Protein AF-A0A850M874-F1 (afdb_monomer)

pLDDT: mean 77.77, std 20.19, range [38.56, 98.38]

Structure (mmCIF, N/CA/C/O backbone):
data_AF-A0A850M874-F1
#
_entry.id   AF-A0A850M874-F1
#
loop_
_atom_site.group_PDB
_atom_site.id
_atom_site.type_symbol
_atom_site.label_atom_id
_atom_site.label_alt_id
_atom_site.label_comp_id
_atom_site.label_asym_id
_atom_site.label_entity_id
_atom_site.label_seq_id
_atom_site.pdbx_PDB_ins_code
_atom_site.Cartn_x
_atom_site.Cartn_y
_atom_site.Cartn_z
_atom_site.occupancy
_atom_site.B_iso_or_equiv
_atom_site.auth_seq_id
_atom_site.auth_comp_id
_atom_site.auth_asym_id
_atom_site.auth_atom_id
_atom_site.pdbx_PDB_model_num
ATOM 1 N N . MET A 1 1 ? 6.137 4.979 30.771 1.00 38.56 1 MET A N 1
ATOM 2 C CA . MET A 1 1 ? 5.209 4.926 29.622 1.00 38.56 1 MET A CA 1
ATOM 3 C C . MET A 1 1 ? 4.985 3.460 29.331 1.00 38.56 1 MET A C 1
ATOM 5 O O . MET A 1 1 ? 5.939 2.784 28.969 1.00 38.56 1 MET A O 1
ATOM 9 N N . THR A 1 2 ? 3.810 2.938 29.669 1.00 43.56 2 THR A N 1
ATOM 10 C CA . THR A 1 2 ? 3.504 1.512 29.535 1.00 43.56 2 THR A CA 1
ATOM 11 C C . THR A 1 2 ? 3.246 1.182 28.073 1.00 43.56 2 THR A C 1
ATOM 13 O O . THR A 1 2 ? 2.589 1.928 27.353 1.00 43.56 2 THR A O 1
ATOM 16 N N . GLU A 1 3 ? 3.770 0.042 27.648 1.00 44.69 3 GLU A N 1
ATOM 17 C CA . GLU A 1 3 ? 3.720 -0.500 26.286 1.00 44.69 3 GLU A CA 1
ATOM 18 C C . GLU A 1 3 ? 2.284 -0.683 25.746 1.00 44.69 3 GLU A C 1
ATOM 20 O O . GLU A 1 3 ? 2.086 -0.862 24.552 1.00 44.69 3 GLU A O 1
ATOM 25 N N . SER A 1 4 ? 1.273 -0.559 26.610 1.00 45.84 4 SER A N 1
ATOM 26 C CA . SER A 1 4 ? -0.158 -0.705 26.341 1.00 45.84 4 SER A CA 1
ATOM 27 C C . SER A 1 4 ? -0.839 0.480 25.635 1.00 45.84 4 SER A C 1
ATOM 29 O O . SER A 1 4 ? -1.873 0.274 25.005 1.00 45.84 4 SER A O 1
ATOM 31 N N . GLU A 1 5 ? -0.293 1.702 25.677 1.00 43.16 5 GLU A N 1
ATOM 32 C CA . GLU A 1 5 ? -0.932 2.876 25.038 1.00 43.16 5 GLU A CA 1
ATOM 33 C C . GLU A 1 5 ? -0.606 3.027 23.539 1.00 43.16 5 GLU A C 1
ATOM 35 O O . GLU A 1 5 ? -1.260 3.791 22.831 1.00 43.16 5 GLU A O 1
ATOM 40 N N . VAL A 1 6 ? 0.370 2.276 23.018 1.00 50.53 6 VAL A N 1
ATOM 41 C CA . VAL A 1 6 ? 0.850 2.410 21.626 1.00 50.53 6 VAL A CA 1
ATOM 42 C C . VAL A 1 6 ? 0.039 1.558 20.628 1.00 50.53 6 VAL A C 1
ATOM 44 O O . VAL A 1 6 ? 0.165 1.736 19.416 1.00 50.53 6 VAL A O 1
ATOM 47 N N . TYR A 1 7 ? -0.845 0.673 21.104 1.00 51.44 7 TYR A N 1
ATOM 48 C CA . TYR A 1 7 ? -1.474 -0.369 20.272 1.00 51.44 7 TYR A CA 1
ATOM 49 C C . TYR A 1 7 ? -3.004 -0.325 20.186 1.00 51.44 7 TYR A C 1
ATOM 51 O O . TYR A 1 7 ? -3.610 -1.247 19.638 1.00 51.44 7 TYR A O 1
ATOM 59 N N . HIS A 1 8 ? -3.661 0.735 20.662 1.00 51.53 8 HIS A N 1
ATOM 60 C CA . HIS A 1 8 ? -5.113 0.835 20.514 1.00 51.53 8 HIS A CA 1
ATOM 61 C C . HIS A 1 8 ? -5.492 1.404 19.140 1.00 51.53 8 HIS A C 1
ATOM 63 O O . HIS A 1 8 ? -5.625 2.615 18.958 1.00 51.53 8 HIS A O 1
ATOM 69 N N . ILE A 1 9 ? -5.703 0.521 18.163 1.00 56.94 9 ILE A N 1
ATOM 70 C CA . ILE A 1 9 ? -6.367 0.913 16.919 1.00 56.94 9 ILE A CA 1
ATOM 71 C C . ILE A 1 9 ? -7.874 0.979 17.189 1.00 56.94 9 ILE A C 1
ATOM 73 O O . ILE A 1 9 ? -8.469 -0.047 17.522 1.00 56.94 9 ILE A O 1
ATOM 77 N N . PRO A 1 10 ? -8.521 2.151 17.053 1.00 60.91 10 PRO A N 1
ATOM 78 C CA . PRO A 1 10 ? -9.936 2.284 17.364 1.00 60.91 10 PRO A CA 1
ATOM 79 C C . PRO A 1 10 ? -10.788 1.371 16.471 1.00 60.91 10 PRO A C 1
ATOM 81 O O . PRO A 1 10 ? -10.569 1.281 15.264 1.00 60.91 10 PRO A O 1
ATOM 84 N N . PHE A 1 11 ? -11.809 0.738 17.055 1.00 56.69 11 PHE A N 1
ATOM 85 C CA . PHE A 1 11 ? -12.760 -0.179 16.399 1.00 56.69 11 PHE A CA 1
ATOM 86 C C . PHE A 1 11 ? -13.319 0.340 15.056 1.00 56.69 11 PHE A C 1
ATOM 88 O O . PHE A 1 11 ? -13.560 -0.423 14.117 1.00 56.69 11 PHE A O 1
ATOM 95 N N . TYR A 1 12 ? -13.462 1.660 14.907 1.00 59.69 12 TYR A N 1
ATOM 96 C CA . TYR A 1 12 ? -13.869 2.308 13.655 1.00 59.69 12 TYR A CA 1
ATOM 97 C C . TYR A 1 12 ? -12.954 1.964 12.468 1.00 59.69 12 TYR A C 1
ATOM 99 O O . TYR A 1 12 ? -13.422 1.811 11.339 1.00 59.69 12 TYR A O 1
ATOM 107 N N . GLN A 1 13 ? -11.665 1.757 12.721 1.00 66.94 13 GLN A N 1
ATOM 108 C CA . GLN A 1 13 ? -10.668 1.453 11.702 1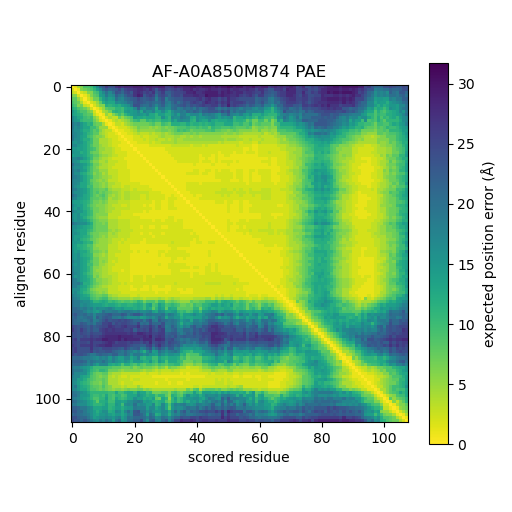.00 66.94 13 GLN A CA 1
ATOM 109 C C . GLN A 1 13 ? -10.777 0.000 11.194 1.00 66.94 13 GLN A C 1
ATOM 111 O O . GLN A 1 13 ? -10.505 -0.241 10.018 1.00 66.94 13 GLN A O 1
ATOM 116 N N . GLN A 1 14 ? -11.272 -0.955 12.005 1.00 71.12 14 GLN A N 1
ATOM 117 C CA . GLN A 1 14 ? -11.608 -2.318 11.538 1.00 71.12 14 GLN A CA 1
ATOM 118 C C . GLN A 1 14 ? -12.689 -2.279 10.460 1.00 71.12 14 GLN A C 1
ATOM 120 O O . GLN A 1 14 ? -12.520 -2.857 9.385 1.00 71.12 14 GLN A O 1
ATOM 125 N N . ARG A 1 15 ? -13.801 -1.583 10.731 1.00 76.94 15 ARG A N 1
ATOM 126 C CA . ARG A 1 15 ? -14.927 -1.498 9.789 1.00 76.94 15 ARG A CA 1
ATOM 127 C C . ARG A 1 15 ? -14.504 -0.855 8.474 1.00 76.94 15 ARG A C 1
ATOM 129 O O . ARG A 1 15 ? -14.898 -1.325 7.410 1.00 76.94 15 ARG A O 1
ATOM 136 N N . GLU A 1 16 ? -13.676 0.181 8.540 1.00 81.44 16 GLU A N 1
ATOM 137 C CA . GLU A 1 16 ? -13.169 0.854 7.345 1.00 81.44 16 GLU A CA 1
ATOM 138 C C . GLU A 1 16 ? -12.220 -0.021 6.524 1.00 81.44 16 GLU A C 1
ATOM 140 O O . GLU A 1 16 ? -12.289 0.003 5.295 1.00 81.44 16 GLU A O 1
ATOM 145 N N . ILE A 1 17 ? -11.396 -0.849 7.173 1.00 85.25 17 ILE A N 1
ATOM 146 C CA . ILE A 1 17 ? -10.545 -1.822 6.477 1.00 85.25 17 ILE A CA 1
ATOM 147 C C . ILE A 1 17 ? -11.383 -2.930 5.842 1.00 85.25 17 ILE A C 1
ATOM 149 O O . ILE A 1 17 ? -11.111 -3.316 4.709 1.00 85.25 17 ILE A O 1
ATOM 153 N N . MET A 1 18 ? -12.434 -3.417 6.507 1.00 85.38 18 MET A N 1
ATOM 154 C CA . MET A 1 18 ? -13.302 -4.458 5.941 1.00 85.38 18 MET A CA 1
ATOM 155 C C . MET A 1 18 ? -13.999 -4.004 4.652 1.00 85.38 18 MET A C 1
ATOM 157 O O . MET A 1 18 ? -14.102 -4.792 3.705 1.00 85.38 18 MET A O 1
ATOM 161 N N . LYS A 1 19 ? -14.379 -2.721 4.580 1.00 90.31 19 LYS A N 1
ATOM 162 C CA . LYS A 1 19 ? -14.971 -2.075 3.395 1.00 90.31 19 LYS A CA 1
ATOM 163 C C . LYS A 1 19 ? -13.982 -1.826 2.251 1.00 90.31 19 LYS A C 1
ATOM 165 O O . LYS A 1 19 ? -14.409 -1.440 1.164 1.00 90.31 19 LYS A O 1
ATOM 170 N N . LEU A 1 20 ? -12.674 -2.003 2.460 1.00 93.56 20 LEU A N 1
ATOM 171 C CA . LEU A 1 20 ? -11.696 -1.807 1.392 1.00 93.56 20 LEU A CA 1
ATOM 172 C C . LEU A 1 20 ? -11.913 -2.812 0.248 1.00 93.56 20 LEU A C 1
ATOM 174 O O . LEU A 1 20 ? -12.244 -3.978 0.499 1.00 93.56 20 LEU A O 1
ATOM 178 N N . PRO A 1 21 ? -11.628 -2.409 -1.004 1.00 96.31 21 PRO A N 1
ATOM 179 C CA . PRO A 1 21 ? -11.544 -3.335 -2.123 1.00 96.31 21 PRO A CA 1
ATOM 180 C C . PRO A 1 21 ? -10.534 -4.465 -1.854 1.00 96.31 21 PRO A C 1
ATOM 182 O O . PRO A 1 21 ? -9.532 -4.239 -1.163 1.00 96.31 21 PRO A O 1
ATOM 185 N N . PRO A 1 22 ? -10.724 -5.663 -2.439 1.00 96.12 22 PRO A N 1
ATOM 186 C CA . PRO A 1 22 ? -9.829 -6.804 -2.226 1.00 96.12 22 PRO A CA 1
ATOM 187 C C . PRO A 1 22 ? -8.356 -6.494 -2.526 1.00 96.12 22 PRO A C 1
ATOM 189 O O . PRO A 1 22 ? -7.477 -6.856 -1.748 1.00 96.12 22 PRO A O 1
ATOM 192 N N . SER A 1 23 ? -8.085 -5.753 -3.605 1.00 97.31 23 SER A N 1
ATOM 193 C CA . SER A 1 23 ? -6.728 -5.349 -3.996 1.00 97.31 23 SER A CA 1
ATOM 194 C C . SER A 1 23 ? -6.048 -4.457 -2.952 1.00 97.31 23 SER A C 1
ATOM 196 O O . SER A 1 23 ? -4.867 -4.642 -2.658 1.00 97.31 23 SER A O 1
ATOM 198 N N . ALA A 1 24 ? -6.789 -3.524 -2.349 1.00 97.12 24 ALA A N 1
ATOM 199 C CA . ALA A 1 24 ? -6.277 -2.650 -1.296 1.00 97.12 24 ALA A CA 1
ATOM 200 C C . ALA A 1 24 ? -6.017 -3.422 0.004 1.00 97.12 24 ALA A C 1
ATOM 202 O O . ALA A 1 24 ? -4.945 -3.270 0.591 1.00 97.12 24 ALA A O 1
ATOM 203 N N . LYS A 1 25 ? -6.937 -4.310 0.411 1.00 94.75 25 LYS A N 1
ATOM 204 C CA . LYS A 1 25 ? -6.725 -5.203 1.566 1.00 94.75 25 LYS A CA 1
ATOM 205 C C . LYS A 1 25 ? -5.484 -6.067 1.385 1.00 94.75 25 LYS A C 1
ATOM 207 O O . LYS A 1 25 ? -4.674 -6.182 2.301 1.00 94.75 25 LYS A O 1
ATOM 212 N N . PHE A 1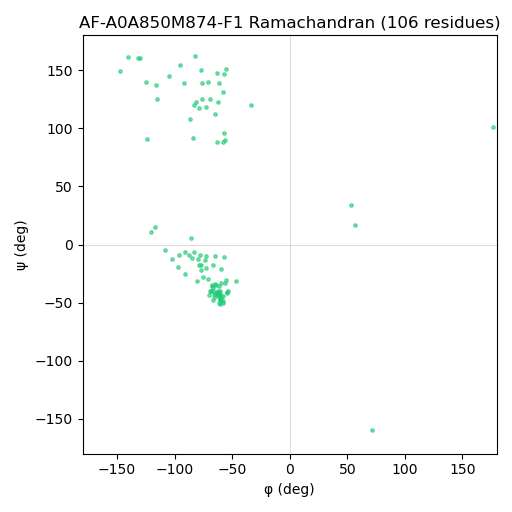 26 ? -5.310 -6.630 0.192 1.00 96.06 26 PHE A N 1
ATOM 213 C CA . PHE A 1 26 ? -4.179 -7.500 -0.085 1.00 96.06 26 PHE A CA 1
ATOM 214 C C . PHE A 1 26 ? -2.839 -6.759 -0.034 1.00 96.06 26 PHE A C 1
ATOM 216 O O . PHE A 1 26 ? -1.902 -7.257 0.580 1.00 96.06 26 PHE A O 1
ATOM 223 N N . ILE A 1 27 ? -2.738 -5.549 -0.599 1.00 96.75 27 ILE A N 1
ATOM 224 C CA . ILE A 1 27 ? -1.509 -4.741 -0.493 1.00 96.75 27 ILE A CA 1
ATOM 225 C C . ILE A 1 27 ? -1.211 -4.372 0.961 1.00 96.75 27 ILE A C 1
ATOM 227 O O . ILE A 1 27 ? -0.055 -4.437 1.372 1.00 96.75 27 ILE A O 1
ATOM 231 N N . LEU A 1 28 ? -2.234 -4.019 1.743 1.00 93.88 28 LEU A N 1
ATOM 232 C CA . LEU A 1 28 ? -2.072 -3.704 3.161 1.00 93.88 28 LEU A CA 1
ATOM 233 C C . LEU A 1 28 ? -1.498 -4.904 3.935 1.00 93.88 28 LEU A C 1
ATOM 235 O O . LEU A 1 28 ? -0.505 -4.766 4.648 1.00 93.88 28 LEU A O 1
ATOM 239 N N . TYR A 1 29 ? -2.062 -6.095 3.722 1.00 93.00 29 TYR A N 1
ATOM 240 C CA . TYR A 1 29 ? -1.546 -7.3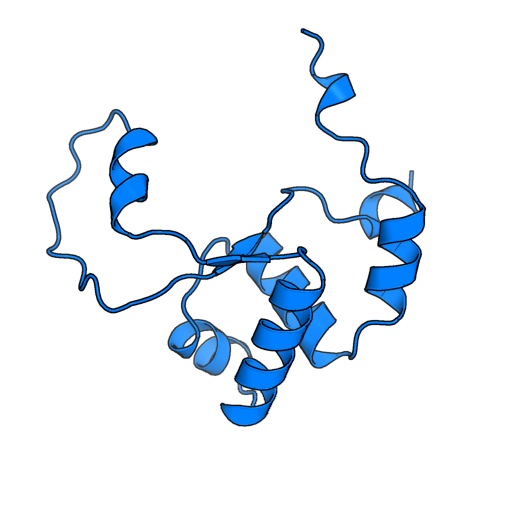45 4.286 1.00 93.00 29 TYR A CA 1
ATOM 241 C C . TYR A 1 29 ? -0.121 -7.661 3.806 1.00 93.00 29 TYR A C 1
ATOM 243 O O . TYR A 1 29 ? 0.742 -8.055 4.587 1.00 93.00 29 TYR A O 1
ATOM 251 N N . LEU A 1 30 ? 0.164 -7.444 2.523 1.00 95.50 30 LEU A N 1
ATOM 252 C CA . LEU A 1 30 ? 1.481 -7.696 1.953 1.00 95.50 30 LEU A CA 1
ATOM 253 C C . LEU A 1 30 ? 2.559 -6.783 2.560 1.00 95.50 30 LEU A C 1
ATOM 255 O O . LEU A 1 30 ? 3.657 -7.256 2.850 1.00 95.50 30 LEU A O 1
ATOM 259 N N . LEU A 1 31 ? 2.258 -5.496 2.757 1.00 94.19 31 LEU A N 1
ATOM 260 C CA . LEU A 1 31 ? 3.156 -4.543 3.419 1.00 94.19 31 LEU A CA 1
ATOM 261 C C . LEU A 1 31 ? 3.379 -4.902 4.889 1.00 94.19 31 LEU A C 1
ATOM 263 O O . LEU A 1 31 ? 4.491 -4.753 5.380 1.00 94.19 31 LEU A O 1
ATOM 267 N N . LYS A 1 32 ? 2.369 -5.449 5.570 1.00 90.06 32 LYS A N 1
ATOM 268 C CA . LYS A 1 32 ? 2.545 -6.007 6.914 1.00 90.06 32 LYS A CA 1
ATOM 269 C C . LYS A 1 32 ? 3.540 -7.162 6.926 1.00 90.06 32 LYS A C 1
ATOM 271 O O . LYS A 1 32 ? 4.470 -7.173 7.722 1.00 90.06 32 LYS A O 1
ATOM 276 N N . LEU A 1 33 ? 3.345 -8.126 6.028 1.00 92.38 33 LEU A N 1
ATOM 277 C CA . LEU A 1 33 ? 4.143 -9.348 5.990 1.00 92.38 33 LEU A CA 1
ATOM 278 C C . LEU A 1 33 ? 5.591 -9.090 5.544 1.00 92.38 33 LEU A C 1
ATOM 280 O O . LEU A 1 33 ? 6.518 -9.713 6.052 1.00 92.38 33 LEU A O 1
ATOM 284 N N . LYS A 1 34 ? 5.791 -8.210 4.554 1.00 92.69 34 LYS A N 1
ATOM 285 C CA . LYS A 1 34 ? 7.094 -8.006 3.890 1.00 92.69 34 LYS A CA 1
ATOM 286 C C . LYS A 1 34 ? 7.777 -6.685 4.241 1.00 92.69 34 LYS A C 1
ATOM 288 O O . LYS A 1 34 ? 8.909 -6.464 3.808 1.00 92.69 34 LYS A O 1
ATOM 293 N N . GLY A 1 35 ? 7.108 -5.825 5.002 1.00 91.00 35 GLY A N 1
ATOM 294 C CA . GLY A 1 35 ? 7.570 -4.483 5.326 1.00 91.00 35 GLY A CA 1
ATOM 295 C C . GLY A 1 35 ? 7.514 -3.522 4.137 1.00 91.00 35 GLY A C 1
ATOM 296 O O . GLY A 1 35 ? 6.815 -3.738 3.143 1.00 91.00 35 GLY A O 1
ATOM 297 N N . SER A 1 36 ? 8.291 -2.445 4.256 1.00 93.12 36 SER A N 1
ATOM 298 C CA . SER A 1 36 ? 8.341 -1.344 3.293 1.00 93.12 36 SER A CA 1
ATOM 299 C C . SER A 1 36 ? 8.723 -1.795 1.878 1.00 93.12 36 SER A C 1
ATOM 301 O O . SER A 1 36 ? 9.711 -2.509 1.662 1.00 93.12 36 SER A O 1
ATOM 303 N N . MET A 1 37 ? 7.947 -1.361 0.881 1.00 94.56 37 MET A N 1
ATOM 304 C CA . MET A 1 37 ? 8.173 -1.716 -0.523 1.00 94.56 37 MET A CA 1
ATOM 305 C C . MET A 1 37 ? 7.777 -0.603 -1.491 1.00 94.56 37 MET A C 1
ATOM 307 O O . MET A 1 37 ? 6.817 0.128 -1.273 1.00 94.56 37 MET A O 1
ATOM 311 N N . ASN A 1 38 ? 8.473 -0.523 -2.626 1.00 95.50 38 ASN A N 1
ATOM 312 C CA . ASN A 1 38 ? 8.075 0.343 -3.735 1.00 95.50 38 ASN A CA 1
ATOM 313 C C . ASN A 1 38 ? 6.998 -0.296 -4.628 1.00 95.50 38 ASN A C 1
ATOM 315 O O . ASN A 1 38 ? 6.813 -1.516 -4.662 1.00 95.50 38 ASN A O 1
ATOM 319 N N . ARG A 1 39 ? 6.330 0.547 -5.424 1.00 95.88 39 ARG A N 1
ATOM 320 C CA . ARG A 1 39 ? 5.256 0.144 -6.348 1.00 95.88 39 ARG A CA 1
ATOM 321 C C . ARG A 1 39 ? 5.681 -0.964 -7.316 1.00 95.88 39 ARG A C 1
ATOM 323 O O . ARG A 1 39 ? 4.924 -1.907 -7.519 1.00 95.88 39 ARG A O 1
ATOM 330 N N . LYS A 1 40 ? 6.896 -0.891 -7.873 1.00 95.81 40 LYS A N 1
ATOM 331 C CA . LYS A 1 40 ? 7.421 -1.903 -8.808 1.00 95.81 40 LYS A CA 1
ATOM 332 C C . LYS A 1 40 ? 7.497 -3.283 -8.152 1.00 95.81 40 LYS A C 1
ATOM 334 O O . LYS A 1 40 ? 7.071 -4.268 -8.747 1.00 95.81 40 LYS A O 1
ATOM 339 N N . ARG A 1 41 ? 8.000 -3.353 -6.919 1.00 96.56 41 ARG A N 1
ATOM 340 C CA . ARG A 1 41 ? 8.087 -4.602 -6.157 1.00 96.56 41 ARG A CA 1
ATOM 341 C C . ARG A 1 41 ? 6.700 -5.124 -5.800 1.00 96.56 41 ARG A C 1
A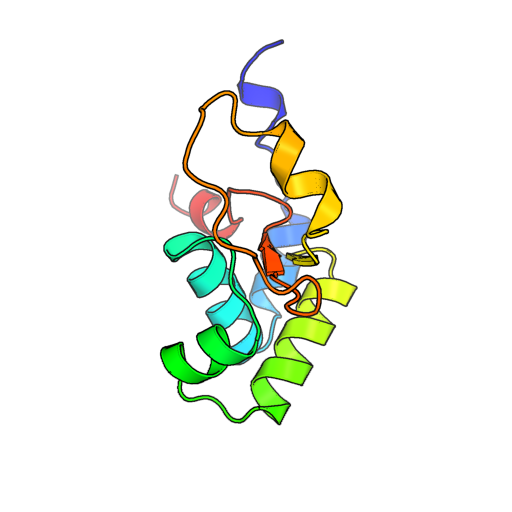TOM 343 O O . ARG A 1 41 ? 6.469 -6.317 -5.933 1.00 96.56 41 ARG A O 1
ATOM 350 N N . ILE A 1 42 ? 5.767 -4.249 -5.422 1.00 97.88 42 ILE A N 1
ATOM 351 C CA . ILE A 1 42 ? 4.373 -4.638 -5.156 1.00 97.88 42 ILE A CA 1
ATOM 352 C C . ILE A 1 42 ? 3.738 -5.264 -6.407 1.00 97.88 42 ILE A C 1
ATOM 354 O O . ILE A 1 42 ? 3.144 -6.333 -6.309 1.00 97.88 42 ILE A O 1
ATOM 358 N N . ILE A 1 43 ? 3.924 -4.671 -7.590 1.00 98.19 43 ILE A N 1
ATOM 359 C CA . ILE A 1 43 ? 3.443 -5.239 -8.863 1.00 98.19 43 ILE A CA 1
ATOM 360 C C . ILE A 1 43 ? 4.034 -6.632 -9.096 1.00 98.19 43 ILE A C 1
ATOM 362 O O . ILE A 1 43 ? 3.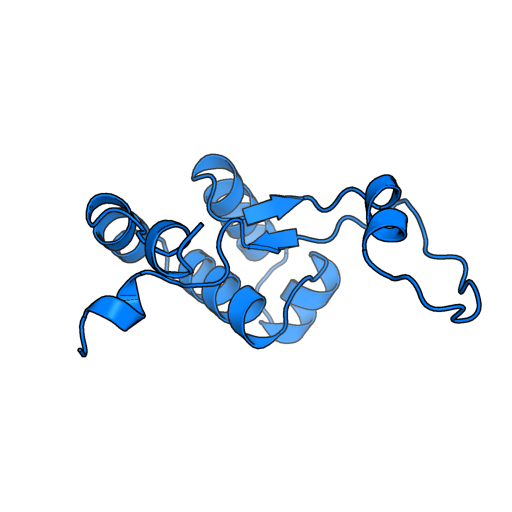297 -7.574 -9.355 1.00 98.19 43 ILE A O 1
ATOM 366 N N . GLN A 1 44 ? 5.348 -6.792 -8.932 1.00 97.81 44 GLN A N 1
ATOM 367 C CA . GLN A 1 44 ? 6.017 -8.083 -9.132 1.00 97.81 44 GLN A CA 1
ATOM 368 C C . GLN A 1 44 ? 5.563 -9.163 -8.143 1.00 97.81 44 GLN A C 1
ATOM 370 O O . GLN A 1 44 ? 5.508 -10.332 -8.501 1.00 97.81 44 GLN A O 1
ATOM 375 N N . GLN A 1 45 ? 5.266 -8.788 -6.898 1.00 97.06 45 GLN A N 1
ATOM 376 C CA . GLN A 1 45 ? 4.858 -9.732 -5.853 1.00 97.06 45 GLN A CA 1
ATOM 377 C C . GLN A 1 45 ? 3.381 -10.119 -5.948 1.00 97.06 45 GLN A C 1
ATOM 379 O O . GLN A 1 45 ? 3.018 -11.222 -5.561 1.00 97.06 45 GLN A O 1
ATOM 384 N N . THR A 1 46 ? 2.535 -9.204 -6.420 1.00 97.19 46 THR A N 1
ATOM 385 C CA . THR A 1 46 ? 1.081 -9.411 -6.494 1.00 97.19 46 THR A CA 1
ATOM 386 C C . THR A 1 46 ? 0.606 -9.865 -7.867 1.00 97.19 46 THR A C 1
ATOM 388 O O . THR A 1 46 ? -0.514 -10.349 -7.977 1.00 97.19 46 THR A O 1
ATOM 391 N N . LEU A 1 47 ? 1.420 -9.656 -8.908 1.00 97.62 47 LEU A N 1
ATOM 392 C CA . LEU A 1 47 ? 1.064 -9.835 -10.319 1.00 97.62 47 LEU A CA 1
ATOM 393 C C . LEU A 1 47 ? -0.160 -9.010 -10.764 1.00 97.62 47 LEU A C 1
ATOM 395 O O . LEU A 1 47 ? -0.734 -9.256 -11.821 1.00 97.62 47 LEU A O 1
ATOM 399 N N . MET A 1 48 ? -0.554 -7.998 -9.984 1.00 98.12 48 MET A N 1
ATOM 400 C CA . MET A 1 48 ? -1.643 -7.098 -10.348 1.00 98.12 48 MET A CA 1
ATOM 401 C C . MET A 1 48 ? -1.192 -6.069 -11.397 1.00 98.12 48 MET A C 1
ATOM 403 O O . MET A 1 48 ? -0.040 -5.624 -11.368 1.00 98.12 48 MET A O 1
ATOM 407 N N . PRO A 1 49 ? -2.105 -5.596 -12.269 1.00 98.19 49 PRO A N 1
ATOM 408 C CA . PRO A 1 49 ? -1.810 -4.509 -13.194 1.00 98.19 49 PRO A CA 1
ATOM 409 C C . PRO A 1 49 ? -1.335 -3.246 -12.469 1.00 98.19 49 PRO A C 1
ATOM 411 O O . PRO A 1 49 ? -1.836 -2.904 -11.393 1.00 98.19 49 PRO A O 1
ATOM 414 N N . ASP A 1 50 ? -0.438 -2.488 -13.105 1.00 97.75 50 ASP A N 1
ATOM 415 C CA . ASP A 1 50 ? 0.092 -1.239 -12.542 1.00 97.75 50 ASP A CA 1
ATOM 416 C C . ASP A 1 50 ? -1.027 -0.270 -12.124 1.00 97.75 50 ASP A C 1
ATOM 418 O O . ASP A 1 50 ? -0.957 0.332 -11.050 1.00 97.75 50 ASP A O 1
ATOM 422 N N . ARG A 1 51 ? -2.093 -0.162 -12.929 1.00 97.94 51 ARG A N 1
ATOM 423 C CA . ARG A 1 51 ? -3.262 0.684 -12.638 1.00 97.94 51 ARG A CA 1
ATOM 424 C C . ARG A 1 51 ? -3.983 0.257 -11.359 1.00 97.94 51 ARG A C 1
ATOM 426 O O . ARG A 1 51 ? -4.317 1.117 -10.549 1.00 97.94 51 ARG A O 1
ATOM 433 N N . THR A 1 52 ? -4.158 -1.046 -11.146 1.00 98.38 52 THR A N 1
ATOM 434 C CA . THR A 1 52 ? -4.801 -1.604 -9.947 1.00 98.38 52 THR A CA 1
ATOM 435 C C . THR A 1 52 ? -3.968 -1.331 -8.702 1.00 98.38 52 THR A C 1
ATOM 437 O O . THR A 1 52 ? -4.501 -0.863 -7.697 1.00 98.38 52 THR A O 1
ATOM 440 N N . VAL A 1 53 ? -2.651 -1.550 -8.778 1.00 98.38 53 VAL A N 1
ATOM 441 C CA . VAL A 1 53 ? -1.732 -1.237 -7.674 1.00 98.38 53 VAL A CA 1
ATOM 442 C C . VAL A 1 53 ? -1.727 0.263 -7.383 1.00 98.38 53 VAL A C 1
ATOM 444 O O . VAL A 1 53 ? -1.777 0.665 -6.224 1.00 98.38 53 VAL A O 1
ATOM 447 N N . GLY A 1 54 ? -1.712 1.100 -8.422 1.00 97.94 54 GLY A N 1
ATOM 448 C CA . GLY A 1 54 ? -1.768 2.555 -8.285 1.00 97.94 54 GLY A CA 1
ATOM 449 C C . GLY A 1 54 ? -3.045 3.030 -7.596 1.00 97.94 54 GLY A C 1
ATOM 450 O O . GLY A 1 54 ? -2.969 3.824 -6.660 1.00 97.94 54 GLY A O 1
ATOM 451 N N . PHE A 1 55 ? -4.200 2.509 -8.014 1.00 98.38 55 PHE A N 1
ATOM 452 C CA . PHE A 1 55 ? -5.486 2.805 -7.384 1.00 98.38 55 PHE A CA 1
ATOM 453 C C . PHE A 1 55 ? -5.507 2.380 -5.912 1.00 98.38 55 PHE A C 1
ATOM 455 O O . PHE A 1 55 ? -5.864 3.176 -5.048 1.00 98.38 55 PHE A O 1
ATOM 462 N N . ALA A 1 56 ? -5.068 1.157 -5.612 1.00 98.25 56 ALA A N 1
ATOM 463 C CA . ALA A 1 56 ? -5.039 0.647 -4.249 1.00 98.25 56 ALA A CA 1
ATOM 464 C C . ALA A 1 56 ? -4.097 1.458 -3.341 1.00 98.25 56 ALA A C 1
ATOM 466 O O . ALA A 1 56 ? -4.493 1.835 -2.244 1.00 98.25 56 ALA A O 1
ATOM 467 N N . LEU A 1 57 ? -2.888 1.796 -3.802 1.00 98.00 57 LEU A N 1
ATOM 468 C CA . LEU A 1 57 ? -1.961 2.649 -3.048 1.00 98.00 57 LEU A CA 1
ATOM 469 C C . LEU A 1 57 ? -2.534 4.049 -2.811 1.00 98.00 57 LEU A C 1
ATOM 471 O O . LEU A 1 57 ? -2.423 4.565 -1.702 1.00 98.00 57 LEU A O 1
ATOM 475 N N . LYS A 1 58 ? -3.167 4.652 -3.825 1.00 98.00 58 LYS A N 1
ATOM 476 C CA . LYS A 1 58 ? -3.843 5.948 -3.687 1.00 98.00 58 LYS A CA 1
ATOM 477 C C . LYS A 1 58 ? -4.925 5.885 -2.605 1.00 98.00 58 LYS A C 1
ATOM 479 O O . LYS A 1 58 ? -4.898 6.694 -1.687 1.00 98.00 58 LYS A O 1
ATOM 484 N N . LEU A 1 59 ? -5.804 4.886 -2.670 1.00 97.06 59 LEU A N 1
ATOM 485 C CA . LEU A 1 59 ? -6.884 4.701 -1.701 1.00 97.06 59 LEU A CA 1
ATOM 486 C C . LEU A 1 59 ? -6.360 4.487 -0.271 1.00 97.06 59 LEU A C 1
ATOM 488 O O . LEU A 1 59 ? -6.903 5.040 0.681 1.00 97.06 59 LEU A O 1
ATOM 492 N N . LEU A 1 60 ? -5.306 3.683 -0.106 1.00 95.31 60 LEU A N 1
ATOM 493 C CA . LEU A 1 60 ? -4.705 3.420 1.204 1.00 95.31 60 LEU A CA 1
ATOM 494 C C . LEU A 1 60 ? -4.024 4.665 1.797 1.00 95.31 60 LEU A C 1
ATOM 496 O O . LEU A 1 60 ? -4.072 4.850 3.012 1.00 95.31 60 LEU A O 1
ATOM 500 N N . LEU A 1 61 ? -3.414 5.513 0.958 1.00 95.50 61 LEU A N 1
ATOM 501 C CA . LEU A 1 61 ? -2.865 6.809 1.373 1.00 95.50 61 LEU A CA 1
ATOM 502 C C . LEU A 1 61 ? -3.976 7.770 1.803 1.00 95.50 61 LEU A C 1
ATOM 504 O O . LEU A 1 61 ? -3.879 8.367 2.866 1.00 95.50 61 LEU A O 1
ATOM 508 N N . GLU A 1 62 ? -5.043 7.892 1.008 1.00 95.12 62 GLU A N 1
ATOM 509 C CA . GLU A 1 62 ? -6.197 8.749 1.324 1.00 95.12 62 GLU A CA 1
ATOM 510 C C . GLU A 1 62 ? -6.869 8.346 2.642 1.00 95.12 62 GLU A C 1
ATOM 512 O O . GLU A 1 62 ? -7.354 9.195 3.385 1.00 95.12 62 GLU A O 1
ATOM 517 N N . LYS A 1 63 ? -6.857 7.048 2.960 1.00 91.06 63 LYS A N 1
ATOM 518 C CA . LYS A 1 63 ? -7.365 6.502 4.224 1.00 91.06 63 LYS A CA 1
ATOM 519 C C . LYS A 1 63 ? -6.343 6.508 5.371 1.00 91.06 63 LYS A C 1
ATOM 521 O O . LYS A 1 63 ? -6.655 5.971 6.429 1.00 91.06 63 LYS A O 1
ATOM 526 N N . ASN A 1 64 ? -5.150 7.083 5.187 1.00 91.38 64 ASN A N 1
ATOM 527 C CA . ASN A 1 64 ? -4.067 7.126 6.182 1.00 91.38 64 ASN A CA 1
ATOM 528 C C . ASN A 1 64 ? -3.685 5.745 6.754 1.00 91.38 64 ASN A C 1
ATOM 530 O O . ASN A 1 64 ? -3.322 5.616 7.920 1.00 91.38 64 ASN A O 1
ATOM 534 N N . LEU A 1 65 ? -3.774 4.691 5.940 1.00 90.62 65 LEU A N 1
ATOM 535 C CA . LEU A 1 65 ? -3.380 3.334 6.343 1.00 90.62 65 LEU A CA 1
ATOM 536 C C . LEU A 1 65 ? -1.912 3.043 6.016 1.00 90.62 65 LEU A C 1
ATOM 538 O O . LEU A 1 65 ? -1.273 2.210 6.660 1.00 90.62 65 LEU A O 1
ATOM 542 N N . ILE A 1 66 ? -1.377 3.748 5.021 1.00 93.62 66 ILE A N 1
ATOM 543 C CA . ILE A 1 66 ? 0.027 3.696 4.618 1.00 93.62 66 ILE A CA 1
ATOM 544 C C . ILE A 1 66 ? 0.574 5.111 4.462 1.00 93.62 66 ILE A C 1
ATOM 546 O O . ILE A 1 66 ? -0.185 6.055 4.251 1.00 93.62 66 ILE A O 1
ATOM 550 N N . TYR A 1 67 ? 1.893 5.246 4.490 1.00 93.81 67 TYR A N 1
ATOM 551 C CA . TYR A 1 67 ? 2.591 6.486 4.175 1.00 93.81 67 TYR A CA 1
ATOM 552 C C . TYR A 1 67 ? 3.719 6.234 3.170 1.00 93.81 67 TYR A C 1
ATOM 554 O O . TYR A 1 67 ? 4.172 5.103 2.976 1.00 93.81 67 TYR A O 1
ATOM 562 N N . LYS A 1 68 ? 4.157 7.302 2.496 1.00 94.00 68 LYS A N 1
ATOM 563 C CA . LYS A 1 68 ? 5.351 7.287 1.644 1.00 94.00 68 LYS A CA 1
ATOM 564 C C . LYS A 1 68 ? 6.573 7.496 2.529 1.00 94.00 68 LYS A C 1
ATOM 566 O O . LYS A 1 68 ? 6.669 8.527 3.188 1.00 94.00 68 LYS A O 1
ATOM 571 N N . GLU A 1 69 ? 7.500 6.548 2.539 1.00 89.19 69 GLU A N 1
ATOM 572 C CA . GLU A 1 69 ? 8.762 6.729 3.251 1.00 89.19 69 GLU A CA 1
ATOM 573 C C . GLU A 1 69 ? 9.611 7.776 2.540 1.00 89.19 69 GLU A C 1
ATOM 575 O O . GLU A 1 69 ? 9.905 7.644 1.348 1.00 89.19 69 GLU A O 1
ATOM 580 N N . ASP A 1 70 ? 10.019 8.804 3.285 1.00 79.44 70 ASP A N 1
ATOM 581 C CA . ASP A 1 70 ? 10.998 9.761 2.802 1.00 79.44 70 ASP A CA 1
ATOM 582 C C . ASP A 1 70 ? 12.380 9.082 2.789 1.00 79.44 70 ASP A C 1
ATOM 584 O O . ASP A 1 70 ? 12.886 8.681 3.848 1.00 79.44 70 ASP A O 1
ATOM 588 N N . PRO A 1 71 ? 13.033 8.949 1.617 1.00 67.94 71 PRO A N 1
ATOM 589 C CA . PRO A 1 71 ? 14.385 8.407 1.538 1.00 67.94 71 PRO A CA 1
ATOM 590 C C . PRO A 1 71 ? 15.364 9.168 2.437 1.00 67.94 71 PRO A C 1
ATOM 592 O O . PRO A 1 71 ? 16.334 8.586 2.925 1.00 67.94 71 PRO A O 1
ATOM 595 N N . SER A 1 72 ? 15.116 10.464 2.652 1.00 64.31 72 SER A N 1
ATOM 596 C CA . SER A 1 72 ? 15.942 11.343 3.468 1.00 64.31 72 SER A CA 1
ATOM 597 C C . SER A 1 72 ? 15.740 11.188 4.971 1.00 64.31 72 SER A C 1
ATOM 599 O O . SER A 1 72 ? 16.559 11.722 5.694 1.00 64.31 72 SER A O 1
ATOM 601 N N . GLU A 1 73 ? 14.750 10.441 5.464 1.00 60.66 73 GLU A N 1
ATOM 602 C CA . GLU A 1 73 ? 14.554 10.195 6.908 1.00 60.66 73 GLU A CA 1
ATOM 603 C C . GLU A 1 73 ? 15.038 8.795 7.339 1.00 60.66 73 GLU A C 1
ATOM 605 O O . GLU A 1 73 ? 15.242 8.521 8.523 1.00 60.66 73 GLU A O 1
ATOM 610 N N . SER A 1 74 ? 15.316 7.911 6.373 1.00 54.19 74 SER A N 1
ATOM 611 C CA . SER A 1 74 ? 15.780 6.532 6.603 1.00 54.19 74 SER A CA 1
ATOM 612 C C . SER A 1 74 ? 17.106 6.412 7.376 1.00 54.19 74 SER A C 1
ATOM 614 O O . SER A 1 74 ? 17.367 5.375 7.988 1.00 54.19 74 SER A O 1
ATOM 616 N N . TRP A 1 75 ? 17.937 7.462 7.404 1.00 51.16 75 TRP A N 1
ATOM 617 C CA . TRP A 1 75 ? 19.236 7.437 8.089 1.00 51.16 75 TRP A CA 1
ATOM 618 C C . TRP A 1 75 ? 19.137 7.567 9.612 1.00 51.16 75 TRP A C 1
ATOM 620 O O . TRP A 1 75 ? 20.091 7.205 10.295 1.00 51.16 75 TRP A O 1
ATOM 630 N N . LYS A 1 76 ? 18.009 8.044 10.158 1.00 51.31 76 LYS A N 1
ATOM 631 C CA . LYS A 1 76 ? 17.878 8.284 11.606 1.00 51.31 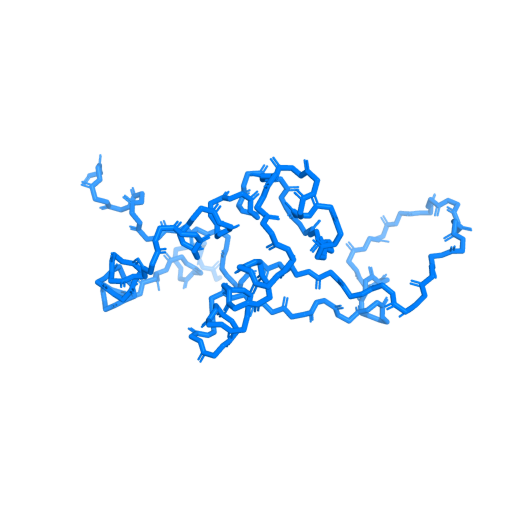76 LYS A CA 1
ATOM 632 C C . LYS A 1 76 ? 17.623 7.016 12.429 1.00 51.31 76 LYS A C 1
ATOM 634 O O . LYS A 1 76 ? 17.825 7.041 13.634 1.00 51.31 76 LYS A O 1
ATOM 639 N N . ARG A 1 77 ? 17.184 5.906 11.814 1.00 52.53 77 ARG A N 1
ATOM 640 C CA . ARG A 1 77 ? 16.755 4.690 12.547 1.00 52.53 77 ARG A CA 1
ATOM 641 C C . ARG A 1 77 ? 17.806 3.595 12.704 1.00 52.53 77 ARG A C 1
ATOM 643 O O . ARG A 1 77 ? 17.543 2.633 13.410 1.00 52.53 77 ARG A O 1
ATOM 650 N N . THR A 1 78 ? 18.963 3.685 12.048 1.00 50.16 78 THR A N 1
ATOM 651 C CA . THR A 1 78 ? 19.979 2.620 12.130 1.00 50.16 78 THR A CA 1
ATOM 652 C C . THR A 1 78 ? 21.311 3.187 12.600 1.00 50.16 78 THR A C 1
ATOM 654 O O . THR A 1 78 ? 22.153 3.580 11.792 1.00 50.16 78 THR A O 1
ATOM 657 N N . GLU A 1 79 ? 21.529 3.187 13.915 1.00 47.00 79 GLU A N 1
ATOM 658 C CA . GLU A 1 79 ? 22.879 3.186 14.477 1.00 47.00 79 GLU A CA 1
ATOM 659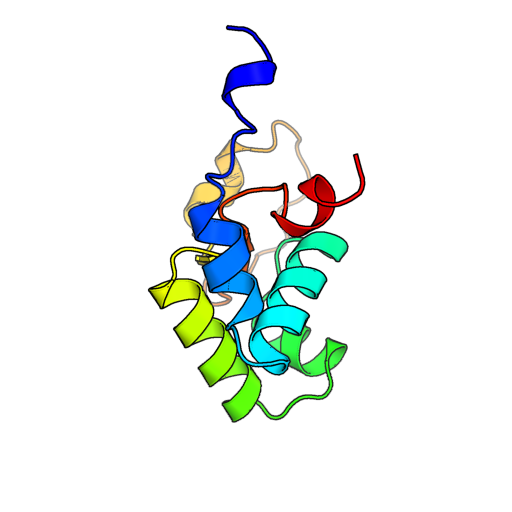 C C . GLU A 1 79 ? 23.573 1.883 14.059 1.00 47.00 79 GLU A C 1
ATOM 661 O O . GLU A 1 79 ? 23.461 0.840 14.694 1.00 47.00 79 GLU A O 1
ATOM 666 N N . GLY A 1 80 ? 24.229 1.890 12.902 1.00 49.53 80 GLY A N 1
ATOM 667 C CA . GLY A 1 80 ? 24.888 0.691 12.405 1.00 49.53 80 GLY A CA 1
ATOM 668 C C . GLY A 1 80 ? 25.503 0.910 11.039 1.00 49.53 80 GLY A C 1
ATOM 669 O O . GLY A 1 80 ? 24.820 0.883 10.018 1.00 49.53 80 GLY A O 1
ATOM 670 N N . LYS A 1 81 ? 26.822 1.112 11.019 1.00 49.00 81 LYS A N 1
ATOM 671 C CA . LYS A 1 81 ? 27.650 1.298 9.822 1.00 49.00 81 LYS A CA 1
ATOM 672 C C . LYS A 1 81 ? 27.492 0.119 8.845 1.00 49.00 81 LYS A C 1
ATOM 674 O O . LYS A 1 81 ? 28.259 -0.837 8.891 1.00 49.00 81 LYS A O 1
ATOM 679 N N . ARG A 1 82 ? 26.539 0.179 7.911 1.00 49.03 82 ARG A N 1
ATOM 680 C CA . ARG A 1 82 ? 26.488 -0.716 6.743 1.00 49.03 82 ARG A CA 1
ATOM 681 C C . ARG A 1 82 ? 26.686 0.100 5.470 1.00 49.03 82 ARG A C 1
ATOM 683 O O . ARG A 1 82 ? 26.020 1.105 5.248 1.00 49.03 82 ARG A O 1
ATOM 690 N N . LYS A 1 83 ? 27.683 -0.321 4.680 1.00 46.25 83 LYS A N 1
ATOM 691 C CA . LYS A 1 83 ? 28.163 0.286 3.426 1.00 46.25 83 LYS A CA 1
ATOM 692 C C . LYS A 1 83 ? 27.025 0.930 2.625 1.00 46.25 83 LYS A C 1
ATOM 694 O O . LYS A 1 83 ? 26.101 0.242 2.198 1.00 46.25 83 LYS A O 1
ATOM 699 N N . ARG A 1 84 ? 27.146 2.241 2.384 1.00 48.97 84 ARG A N 1
ATOM 700 C CA . ARG A 1 84 ? 26.254 3.051 1.542 1.00 48.97 84 ARG A CA 1
ATOM 701 C C . A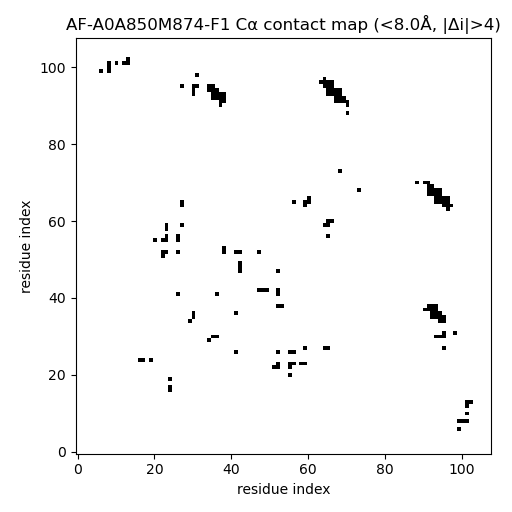RG A 1 84 ? 26.204 2.483 0.119 1.00 48.97 84 ARG A C 1
ATOM 703 O O . ARG A 1 84 ? 26.960 2.907 -0.752 1.00 48.97 84 ARG A O 1
ATOM 710 N N . ARG A 1 85 ? 25.294 1.545 -0.153 1.00 57.62 85 ARG A N 1
ATOM 711 C CA . ARG A 1 85 ? 24.790 1.374 -1.519 1.00 57.62 85 ARG A CA 1
ATOM 712 C C . ARG A 1 85 ? 24.091 2.685 -1.867 1.00 57.62 85 ARG A C 1
ATOM 714 O O . ARG A 1 85 ? 23.216 3.111 -1.120 1.00 57.62 85 ARG A O 1
ATOM 721 N N . ARG A 1 86 ? 24.518 3.350 -2.947 1.00 56.94 86 ARG A N 1
ATOM 722 C CA . ARG A 1 86 ? 23.852 4.548 -3.481 1.00 56.94 86 ARG A CA 1
ATOM 723 C C . ARG A 1 86 ? 22.402 4.171 -3.788 1.00 56.94 86 ARG A C 1
ATOM 725 O O . ARG A 1 86 ? 22.129 3.549 -4.808 1.00 56.94 86 ARG A O 1
ATOM 732 N N . GLN A 1 87 ? 21.504 4.453 -2.854 1.00 59.72 87 GLN A N 1
ATOM 733 C CA . GLN A 1 87 ? 20.084 4.206 -3.023 1.00 59.72 87 GLN A CA 1
ATOM 734 C C . GLN A 1 87 ? 19.553 5.309 -3.936 1.00 59.72 87 GLN A C 1
ATOM 736 O O . GLN A 1 87 ? 19.797 6.492 -3.687 1.00 59.72 87 GLN A O 1
ATOM 741 N N . ASP A 1 88 ? 18.900 4.926 -5.030 1.00 66.81 88 ASP A N 1
ATOM 742 C CA . ASP A 1 88 ? 18.287 5.895 -5.930 1.00 66.81 88 ASP A CA 1
ATOM 743 C C . ASP A 1 88 ? 17.161 6.618 -5.179 1.00 66.81 88 ASP A C 1
ATOM 745 O O . ASP A 1 88 ? 16.142 6.021 -4.825 1.00 66.81 88 ASP A O 1
ATOM 749 N N . ARG A 1 89 ? 17.364 7.914 -4.918 1.00 67.38 89 ARG A N 1
ATOM 750 C CA . ARG A 1 89 ? 16.440 8.762 -4.149 1.00 67.38 89 ARG A CA 1
ATOM 751 C C . ARG A 1 89 ? 15.092 8.953 -4.853 1.00 67.38 89 ARG A C 1
ATOM 753 O O . ARG A 1 89 ? 14.171 9.480 -4.242 1.00 67.38 89 ARG A O 1
ATOM 760 N N . ARG A 1 90 ? 14.961 8.534 -6.118 1.00 73.44 90 ARG A N 1
ATOM 761 C CA . ARG A 1 90 ? 13.710 8.601 -6.891 1.00 73.44 90 ARG A CA 1
ATOM 762 C C . ARG A 1 90 ? 12.732 7.475 -6.554 1.00 73.44 90 ARG A C 1
ATOM 764 O O . ARG A 1 90 ? 11.576 7.529 -6.964 1.00 73.44 90 ARG A O 1
ATOM 771 N N . ILE A 1 91 ? 13.174 6.444 -5.834 1.00 82.62 91 ILE A N 1
ATOM 772 C CA . ILE A 1 91 ? 12.334 5.293 -5.499 1.00 82.62 91 ILE A CA 1
ATOM 773 C C . ILE A 1 91 ? 11.554 5.588 -4.216 1.00 82.62 91 ILE A C 1
ATOM 775 O O . ILE A 1 91 ? 12.107 5.570 -3.121 1.00 82.62 91 ILE A O 1
ATOM 779 N N . THR A 1 92 ? 10.248 5.811 -4.351 1.00 90.44 92 THR A N 1
ATOM 780 C CA . THR A 1 92 ? 9.335 5.923 -3.207 1.00 90.44 92 THR A CA 1
ATOM 781 C C . THR A 1 92 ? 8.939 4.539 -2.705 1.00 90.44 92 THR A C 1
ATOM 783 O O . THR A 1 92 ? 8.369 3.742 -3.461 1.00 90.44 92 THR A O 1
ATOM 786 N N . ASN A 1 93 ? 9.201 4.271 -1.428 1.00 93.56 93 ASN A N 1
ATOM 787 C CA . ASN A 1 93 ? 8.647 3.111 -0.742 1.00 93.56 93 ASN A CA 1
ATOM 788 C C . ASN A 1 93 ? 7.375 3.492 0.022 1.00 93.56 93 ASN A C 1
ATOM 790 O O . ASN A 1 93 ? 7.183 4.646 0.403 1.00 93.56 93 ASN A O 1
ATOM 794 N N . TYR A 1 94 ? 6.517 2.504 0.237 1.00 95.00 94 TYR A N 1
ATOM 795 C CA . TYR A 1 94 ? 5.290 2.612 1.011 1.00 95.00 94 TYR A CA 1
ATOM 796 C C . TYR A 1 94 ? 5.399 1.711 2.233 1.00 95.00 94 TYR A C 1
ATOM 798 O O . TYR A 1 94 ? 5.860 0.575 2.102 1.00 95.00 94 TYR A O 1
ATOM 806 N N . ASN A 1 95 ? 4.957 2.199 3.389 1.00 93.69 95 ASN A N 1
ATOM 807 C CA . ASN A 1 95 ? 4.949 1.439 4.636 1.00 93.69 95 ASN A CA 1
ATOM 808 C C . ASN A 1 95 ? 3.668 1.709 5.439 1.00 93.69 95 ASN A C 1
ATOM 810 O O . ASN A 1 95 ? 2.958 2.679 5.171 1.00 93.69 95 ASN A O 1
ATOM 814 N N . LEU A 1 96 ? 3.349 0.829 6.386 1.00 90.94 96 LEU A N 1
ATOM 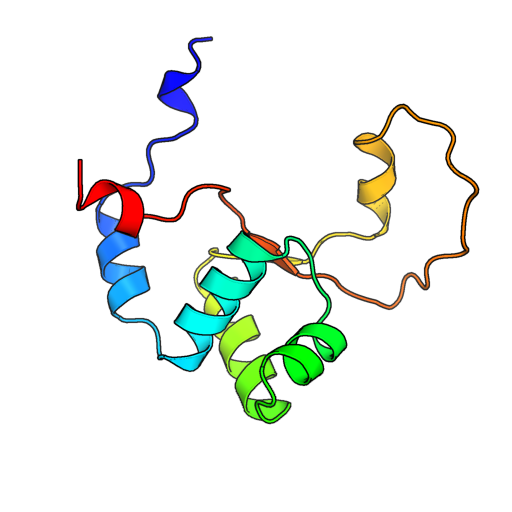815 C CA . LEU A 1 96 ? 2.165 0.936 7.233 1.00 90.94 96 LEU A CA 1
ATOM 816 C C . LEU A 1 96 ? 2.304 2.078 8.236 1.00 90.94 96 LEU A C 1
ATOM 818 O O . LEU A 1 96 ? 3.356 2.231 8.849 1.00 90.94 96 LEU A O 1
ATOM 822 N N . VAL A 1 97 ? 1.223 2.824 8.467 1.00 87.75 97 VAL A N 1
ATOM 823 C CA . VAL A 1 97 ? 1.191 3.837 9.539 1.00 87.75 97 VAL A CA 1
ATOM 824 C C . VAL A 1 97 ? 1.258 3.178 10.924 1.00 87.75 97 VAL A C 1
ATOM 826 O O . VAL A 1 97 ? 1.948 3.678 11.809 1.00 87.75 97 VAL A O 1
ATOM 829 N N . HIS A 1 98 ? 0.603 2.025 11.093 1.00 79.88 98 HIS A N 1
ATOM 830 C CA . HIS A 1 98 ? 0.612 1.238 12.327 1.00 79.88 98 HIS A CA 1
ATOM 831 C C . HIS A 1 98 ? 1.066 -0.198 12.045 1.00 79.88 98 HIS A C 1
ATOM 833 O O . HIS A 1 98 ? 0.677 -0.786 11.037 1.00 79.88 98 HIS A O 1
ATOM 839 N N . ALA A 1 99 ? 1.883 -0.769 12.935 1.00 68.19 99 ALA A N 1
ATOM 840 C CA . ALA A 1 99 ? 2.425 -2.122 12.773 1.00 68.19 99 ALA A CA 1
ATOM 841 C C . ALA A 1 99 ? 1.364 -3.224 12.949 1.00 68.19 99 ALA A C 1
ATOM 843 O O . ALA A 1 99 ? 1.460 -4.286 12.333 1.00 68.19 99 ALA A O 1
ATOM 844 N N . MET A 1 100 ? 0.339 -2.964 13.765 1.00 64.69 100 MET A N 1
ATOM 845 C CA . MET A 1 100 ? -0.764 -3.893 13.995 1.00 64.69 100 MET A CA 1
ATOM 846 C C . MET A 1 100 ? -1.898 -3.604 13.009 1.00 64.69 100 MET A C 1
ATOM 848 O O . MET A 1 100 ? -2.186 -2.444 12.719 1.00 64.69 100 MET A O 1
ATOM 852 N N . LEU A 1 101 ? -2.532 -4.645 12.459 1.00 65.44 101 LEU A N 1
ATOM 853 C CA . LEU A 1 101 ? -3.743 -4.478 11.653 1.00 65.44 101 LEU A CA 1
ATOM 854 C C . LEU A 1 101 ? -4.960 -4.923 12.460 1.00 65.44 101 LEU A C 1
ATOM 856 O O . LEU A 1 101 ? -4.872 -5.891 13.211 1.00 65.44 101 LEU A O 1
ATOM 860 N N . PRO A 1 102 ? -6.118 -4.273 12.289 1.00 57.59 102 PRO A N 1
ATOM 861 C CA . PRO A 1 102 ? -7.159 -4.349 13.302 1.00 57.59 102 PRO A CA 1
ATOM 862 C C . PRO A 1 102 ? -7.873 -5.704 13.352 1.00 57.59 102 PRO A C 1
ATOM 864 O O . PRO A 1 102 ? -8.455 -6.038 14.372 1.00 57.59 102 PRO A O 1
ATOM 867 N N . TYR A 1 103 ? -7.816 -6.517 12.294 1.00 55.50 103 TYR A N 1
ATOM 868 C CA . TYR A 1 103 ? -8.469 -7.833 12.262 1.00 55.50 103 TYR A CA 1
ATOM 869 C C . TYR A 1 103 ? -7.861 -8.856 13.239 1.00 55.50 103 TYR A C 1
ATOM 871 O O . TYR A 1 103 ? -8.534 -9.820 13.571 1.00 55.50 103 TYR A O 1
ATOM 879 N N . GLU A 1 104 ? -6.642 -8.642 13.743 1.00 54.97 104 GLU A N 1
ATOM 880 C CA . GLU A 1 104 ? -6.038 -9.520 14.762 1.00 54.97 104 GLU A CA 1
ATOM 881 C C . GLU A 1 104 ? -6.658 -9.342 16.153 1.00 54.97 104 GLU A C 1
ATOM 883 O O . GLU A 1 104 ? -6.472 -10.191 17.012 1.00 54.97 104 GLU A O 1
ATOM 888 N N . MET A 1 105 ? -7.443 -8.280 16.365 1.00 48.44 105 MET A N 1
ATOM 889 C CA . MET A 1 105 ? -8.198 -8.062 17.606 1.00 48.44 105 MET A CA 1
ATOM 890 C C . MET A 1 105 ? -9.535 -8.822 17.639 1.00 48.44 105 MET A C 1
ATOM 892 O O . MET A 1 105 ? -10.242 -8.750 18.635 1.00 48.44 105 MET A O 1
ATOM 896 N N . ALA A 1 106 ? -9.939 -9.469 16.538 1.00 45.94 106 ALA A N 1
ATOM 897 C CA . ALA A 1 106 ? -11.226 -10.167 16.447 1.00 45.94 106 ALA A CA 1
ATOM 898 C C . ALA A 1 106 ? -11.157 -11.649 16.866 1.00 45.94 106 ALA A C 1
ATOM 900 O O . ALA A 1 106 ? -12.200 -12.293 16.935 1.00 45.94 106 ALA A O 1
ATOM 901 N N . GLU A 1 107 ? -9.958 -12.179 17.135 1.00 44.50 107 GLU A N 1
ATOM 902 C CA . GLU A 1 107 ? -9.731 -13.579 17.537 1.00 44.50 107 GLU A CA 1
ATOM 903 C C . GLU A 1 107 ? -9.128 -13.730 18.950 1.00 44.50 107 GLU A C 1
ATOM 905 O O . GLU A 1 107 ? -8.635 -14.805 19.286 1.00 44.50 107 GLU A O 1
ATOM 910 N N . ALA A 1 108 ? -9.158 -12.678 19.776 1.00 41.56 108 ALA A N 1
ATOM 911 C CA . ALA A 1 108 ? -8.656 -12.702 21.155 1.00 41.56 108 ALA A CA 1
ATOM 912 C C . ALA A 1 108 ? -9.791 -12.651 22.186 1.00 41.56 108 ALA A C 1
ATOM 914 O O . ALA A 1 108 ? -10.758 -11.886 21.956 1.00 41.56 108 ALA A O 1
#

Nearest PDB structures (foldseek):
  2fbi-assembly1_A-2  TM=8.152E-01  e=2.256E-03  Pseudomonas aeruginosa
  3bj6-assembly1_B  TM=7.665E-01  e=5.245E-03  Ruegeria pomeroyi DSS-3
  1lnw-assembly7_A  TM=7.058E-01  e=6.799E-03  Pseudomonas aeruginosa
  2a61-assembly2_D  TM=7.887E-01  e=2.490E-02  Thermotoga maritima
  5h3r-assembly1_B  TM=7.337E-01  e=2.187E-02  Escherichia coli K-12

Sequence (108 aa):
MTESEVYHIPFYQQREIMKLPPSAKFILYLLKLKGSMNRKRIIQQTLMPDRTVGFALKLLLEKNLIYKEDPSESWKRTEGKRKRRRQDRRITNYNLVHAMLPYEMAEA

Mean predicted aligned error: 9.78 Å

Secondary structure (DSSP, 8-state):
--GGGS----HHHHHHHHTS-HHHHHHHHHHHHH-SEEHHHHHHHH---HHHHHHHHHHHHHTTSEEEEPTTTGGGG--S--------TT--EEEESSSS-GGGGG--

Radius of gyration: 15.52 Å; Cα contacts (8 Å, |Δi|>4): 92; chains: 1; bounding box: 43×25×43 Å

Solvent-accessible surface area (backbone atoms only — not comparable to full-atom values): 6830 Å² total; per-residue (Å²): 134,68,84,73,77,81,70,76,73,58,72,70,56,39,58,55,54,70,70,44,55,71,68,34,46,50,52,55,52,48,32,65,77,70,40,69,43,32,68,71,58,51,31,72,75,68,71,48,55,67,67,57,52,51,51,26,52,50,54,35,43,78,67,62,51,32,44,74,53,56,72,87,59,63,72,79,79,56,97,63,99,66,84,82,70,86,70,68,80,85,65,59,28,38,34,62,68,56,93,73,63,62,74,70,67,76,81,112

Foldseek 3Di:
DDPVVQDDDDPVQQVVLVPDDPLLVVVLVVCLVPNKDFLVVSCVVVVDDSVSSVVSVVVCVVVLQKDWDQPVVVVPPDPDDDDDPPDDNPTIIMHGPGSDDCVVVVPD